Protein AF-A0AAD6MIW9-F1 (afdb_monomer)

Nearest PDB structures (foldseek):
  4wph-assembly1_A  TM=8.703E-01  e=2.215E-05  Homo sapiens
  4wpi-assembly2_B  TM=8.675E-01  e=5.086E-05  Homo sapiens
  5c6d-assembly1_A  TM=8.348E-01  e=3.465E-05  Homo sapiens
  5gg4-assembly2_C  TM=8.207E-01  e=3.049E-05  Homo sapiens
  4yoc-assembly1_C  TM=8.228E-01  e=3.049E-05  Homo sapiens

Mean predicted aligned error: 11.58 Å

Sequence (130 aa):
MLMVGQLREVSNKANNAELKLFLEVEIGQDLRPVPPPEKTKEDILLFFKLYDPSKEELRYVGRLFVKGSGKPLEILTKLNEMAGFAPDQEIELYEASHLHFEIKFEPNVMCKHIDKRLTFRSSQVLKSTT

Secondary structure (DSSP, 8-state):
---HHHHHHHS-TT------------B-TTSSBPPPPP--TTEEEEEEEEEETTTTEEEEEEEEEEETTS-GGGGHHHHHHHHT--TT-----EEEEE---SSS----EEEEEP-TTS-TTTTT------

Structure (mmCIF, N/CA/C/O backbone):
data_AF-A0AAD6MIW9-F1
#
_entry.id   AF-A0AAD6MIW9-F1
#
loop_
_atom_site.group_PDB
_atom_site.id
_atom_site.type_symbol
_atom_site.label_atom_id
_atom_site.label_alt_id
_atom_site.label_comp_id
_atom_site.label_asym_id
_atom_site.label_entity_id
_atom_site.label_seq_id
_atom_site.pdbx_PDB_ins_code
_atom_site.Cartn_x
_atom_site.Cartn_y
_atom_site.Cartn_z
_atom_site.occupancy
_atom_site.B_iso_or_equiv
_atom_site.auth_seq_id
_atom_site.auth_comp_id
_atom_site.auth_asym_id
_atom_site.auth_atom_id
_atom_site.pdbx_PDB_model_num
ATOM 1 N N . MET A 1 1 ? -11.855 20.945 10.342 1.00 37.81 1 MET A N 1
ATOM 2 C CA . MET A 1 1 ? -10.971 20.683 9.187 1.00 37.81 1 MET A CA 1
ATOM 3 C C . MET A 1 1 ? -9.837 21.690 9.267 1.00 37.81 1 MET A C 1
ATOM 5 O O . MET A 1 1 ? -10.139 22.874 9.295 1.00 37.81 1 MET A O 1
ATOM 9 N N . LEU A 1 2 ? -8.585 21.254 9.421 1.00 41.50 2 LEU A N 1
ATOM 10 C CA . LEU A 1 2 ? -7.442 22.174 9.382 1.00 41.50 2 LEU A CA 1
ATOM 11 C C . LEU A 1 2 ? -7.214 22.595 7.926 1.00 41.50 2 LEU A C 1
ATOM 13 O O . LEU A 1 2 ? -7.217 21.741 7.039 1.00 41.50 2 LEU A O 1
ATOM 17 N N . MET A 1 3 ? -7.066 23.895 7.673 1.00 48.06 3 MET A N 1
ATOM 18 C CA . MET A 1 3 ? -6.721 24.393 6.339 1.00 48.06 3 MET A CA 1
ATOM 19 C C . MET A 1 3 ? -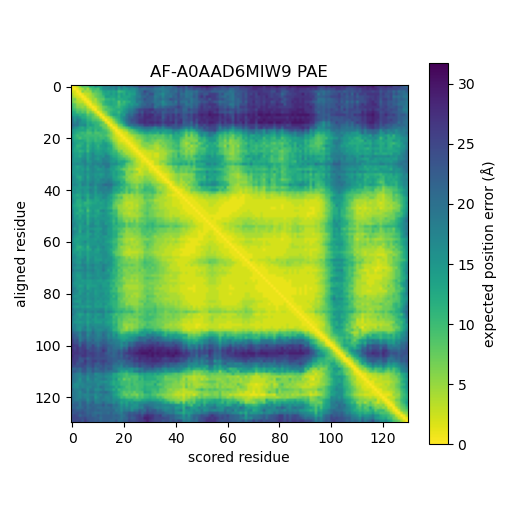5.243 24.122 6.046 1.00 48.06 3 MET A C 1
ATOM 21 O O . MET A 1 3 ? -4.416 24.146 6.954 1.00 48.06 3 MET A O 1
ATOM 25 N N . VAL A 1 4 ? -4.891 23.917 4.773 1.00 52.69 4 VAL A N 1
ATOM 26 C CA . VAL A 1 4 ? -3.504 23.637 4.347 1.00 52.69 4 VAL A CA 1
ATOM 27 C C . VAL A 1 4 ? -2.522 24.707 4.847 1.00 52.69 4 VAL A C 1
ATOM 29 O O . VAL A 1 4 ? -1.405 24.380 5.234 1.00 52.69 4 VAL A O 1
ATOM 32 N N . GLY A 1 5 ? -2.958 25.968 4.949 1.00 52.72 5 GLY A N 1
ATOM 33 C CA . GLY A 1 5 ? -2.152 27.057 5.515 1.00 52.72 5 GLY A CA 1
ATOM 34 C C . GLY A 1 5 ? -1.790 26.885 6.997 1.00 52.72 5 GLY A C 1
ATOM 35 O O . GLY A 1 5 ? -0.739 27.351 7.419 1.00 52.72 5 GLY A O 1
ATOM 36 N N . GLN A 1 6 ? -2.601 26.155 7.768 1.00 53.41 6 GLN A N 1
ATOM 37 C CA . GLN A 1 6 ? -2.361 25.881 9.190 1.00 53.41 6 GLN A CA 1
ATOM 38 C C . GLN A 1 6 ? -1.413 24.692 9.400 1.00 53.41 6 GLN A C 1
ATOM 40 O O . GLN A 1 6 ? -0.818 24.569 10.463 1.00 53.41 6 GLN A O 1
ATOM 45 N N . LEU A 1 7 ? -1.201 23.835 8.390 1.00 53.28 7 LEU A N 1
ATOM 46 C CA . LEU A 1 7 ? -0.261 22.705 8.486 1.00 53.28 7 LEU A CA 1
ATOM 47 C C . LEU A 1 7 ? 1.183 23.176 8.704 1.00 53.28 7 LEU A C 1
ATOM 49 O O . LEU A 1 7 ? 1.943 22.518 9.408 1.00 53.28 7 LEU A O 1
ATOM 53 N N . ARG A 1 8 ? 1.544 24.348 8.166 1.00 52.47 8 ARG A N 1
ATOM 54 C CA . ARG A 1 8 ? 2.861 24.965 8.378 1.00 52.47 8 ARG A CA 1
ATOM 55 C C . ARG A 1 8 ? 3.056 25.464 9.814 1.00 52.47 8 ARG A C 1
ATOM 57 O O . ARG A 1 8 ? 4.178 25.455 10.303 1.00 52.47 8 ARG A O 1
ATOM 64 N N . GLU A 1 9 ? 1.983 25.864 10.493 1.00 53.03 9 GLU A N 1
ATOM 65 C CA . GLU A 1 9 ? 2.032 26.322 11.889 1.00 53.03 9 GLU A CA 1
ATOM 66 C C . GLU A 1 9 ? 2.123 25.150 12.880 1.00 53.03 9 GLU A C 1
ATOM 68 O O . GLU A 1 9 ? 2.683 25.305 13.964 1.00 53.03 9 GLU A O 1
ATOM 73 N N . VAL A 1 10 ? 1.624 23.970 12.486 1.00 51.44 10 VAL A N 1
ATOM 74 C CA . VAL A 1 10 ? 1.612 22.743 13.304 1.00 51.44 10 VAL A CA 1
ATOM 75 C C . VAL A 1 10 ? 2.848 21.859 13.058 1.00 51.44 10 VAL A C 1
ATOM 77 O O . VAL A 1 10 ? 3.208 21.075 13.927 1.00 51.44 10 VAL A O 1
ATOM 80 N N . SER A 1 11 ? 3.551 22.012 11.927 1.00 50.88 11 SER A N 1
ATOM 81 C CA . SER A 1 11 ? 4.715 21.196 11.512 1.00 50.88 11 SER A CA 1
ATOM 82 C C . SER A 1 11 ? 6.013 21.427 12.318 1.00 50.88 11 SER A C 1
ATOM 84 O O . SER A 1 11 ? 7.107 21.210 11.810 1.00 50.88 11 SER A O 1
ATOM 86 N N . ASN A 1 12 ? 5.908 21.797 13.594 1.00 49.59 12 ASN A N 1
ATOM 87 C CA . ASN A 1 12 ? 7.004 21.963 14.546 1.00 49.59 12 ASN A CA 1
ATOM 88 C C . ASN A 1 12 ? 7.990 23.105 14.223 1.00 49.59 12 ASN A C 1
ATOM 90 O O . ASN A 1 12 ? 8.834 23.031 13.337 1.00 49.59 12 ASN A O 1
ATOM 94 N N . LYS A 1 13 ? 8.008 24.109 15.112 1.00 52.56 13 LYS A N 1
ATOM 95 C CA . LYS A 1 13 ? 9.075 25.121 15.285 1.00 52.56 13 LYS A CA 1
ATOM 96 C C . LYS A 1 13 ? 10.482 24.534 15.558 1.00 52.56 13 LYS A C 1
ATOM 98 O O . LYS A 1 13 ? 11.392 25.296 15.861 1.00 52.56 13 LYS A O 1
ATOM 103 N N . ALA A 1 14 ? 10.661 23.213 15.498 1.00 49.38 14 ALA A N 1
ATOM 104 C CA . ALA A 1 14 ? 11.868 22.514 15.933 1.00 49.38 14 ALA A CA 1
ATOM 105 C C . ALA A 1 14 ? 12.594 21.743 14.821 1.00 49.38 14 ALA A C 1
ATOM 107 O O . ALA A 1 14 ? 13.790 21.526 14.958 1.00 49.38 14 ALA A O 1
ATOM 108 N N . ASN A 1 15 ? 11.934 21.363 13.723 1.00 52.12 15 ASN A N 1
ATOM 109 C CA . ASN A 1 15 ? 12.572 20.570 12.673 1.00 52.12 15 ASN A CA 1
ATOM 110 C C . ASN A 1 15 ? 12.217 21.143 11.309 1.00 52.12 15 ASN A C 1
ATOM 112 O O . ASN A 1 15 ? 11.059 21.139 10.909 1.00 52.12 15 ASN A O 1
ATOM 116 N N . ASN A 1 16 ? 13.239 21.616 10.602 1.00 52.16 16 ASN A N 1
ATOM 117 C CA . ASN A 1 16 ? 13.201 22.227 9.274 1.00 52.16 16 ASN A CA 1
ATOM 118 C C . ASN A 1 16 ? 12.838 21.202 8.166 1.00 52.16 16 ASN A C 1
ATOM 120 O O . ASN A 1 16 ? 13.454 21.172 7.104 1.00 52.16 16 ASN A O 1
ATOM 124 N N . ALA A 1 17 ? 11.891 20.301 8.441 1.00 56.53 17 ALA A N 1
ATOM 125 C CA . ALA A 1 17 ? 11.434 19.271 7.529 1.00 56.53 17 ALA A CA 1
ATOM 126 C C . ALA A 1 17 ? 10.529 19.910 6.472 1.00 56.53 17 ALA A C 1
ATOM 128 O O . ALA A 1 17 ? 9.475 20.468 6.777 1.00 56.53 17 ALA A O 1
ATOM 129 N N . GLU A 1 18 ? 10.960 19.842 5.216 1.00 57.62 18 GLU A N 1
ATOM 130 C CA . GLU A 1 18 ? 10.173 20.281 4.071 1.00 57.62 18 GLU A CA 1
ATOM 131 C C . GLU A 1 18 ? 8.837 19.517 4.028 1.00 57.62 18 GLU A C 1
ATOM 133 O O . GLU A 1 18 ? 8.799 18.286 3.935 1.00 57.62 18 GLU A O 1
ATOM 138 N N . LEU A 1 19 ? 7.721 20.245 4.109 1.00 57.12 19 LEU A N 1
ATOM 139 C CA . LEU A 1 19 ? 6.385 19.671 3.976 1.00 57.12 19 LEU A CA 1
ATOM 140 C C . LEU A 1 19 ? 6.160 19.226 2.525 1.00 57.12 19 LEU A C 1
ATOM 142 O O . LEU A 1 19 ? 5.970 20.055 1.638 1.00 57.12 19 LEU A O 1
ATOM 146 N N . LYS A 1 20 ? 6.120 17.911 2.286 1.00 59.66 20 LYS A N 1
ATOM 147 C CA . LYS A 1 20 ? 5.729 17.340 0.989 1.00 59.66 20 LYS A CA 1
ATOM 148 C C . LYS A 1 20 ? 4.225 17.108 0.956 1.00 59.66 20 LYS A C 1
ATOM 150 O O . LYS A 1 20 ? 3.713 16.167 1.560 1.00 59.66 20 LYS A O 1
ATOM 155 N N . LEU A 1 21 ? 3.521 17.992 0.257 1.00 62.78 21 LEU A N 1
ATOM 156 C CA . LEU A 1 21 ? 2.082 17.890 0.038 1.00 62.78 21 LEU A CA 1
ATOM 157 C C . LEU A 1 21 ? 1.808 17.171 -1.285 1.00 62.78 21 LEU A C 1
ATOM 159 O O . LEU A 1 21 ? 2.438 17.464 -2.298 1.00 62.78 21 LEU A O 1
ATOM 163 N N . PHE A 1 22 ? 0.835 16.264 -1.273 1.00 67.62 22 PHE A N 1
ATOM 164 C CA . PHE A 1 22 ? 0.331 15.587 -2.465 1.00 67.62 22 PHE A CA 1
ATOM 165 C C . PHE A 1 22 ? -1.138 15.961 -2.647 1.00 67.62 22 PHE A C 1
ATOM 167 O O . PHE A 1 22 ? -1.933 15.823 -1.716 1.00 67.62 22 PHE A O 1
ATOM 174 N N . LEU A 1 23 ? -1.485 16.453 -3.837 1.00 72.88 23 LEU A N 1
ATOM 175 C CA . LEU A 1 23 ? -2.866 16.716 -4.224 1.00 72.88 23 LEU A CA 1
ATOM 176 C C . LEU A 1 23 ? -3.331 15.602 -5.154 1.00 72.88 23 LEU A C 1
ATOM 178 O O . LEU A 1 23 ? -2.755 15.395 -6.218 1.00 72.88 23 LEU A O 1
ATOM 182 N N . GLU A 1 24 ? -4.399 14.926 -4.760 1.00 69.19 24 GLU A N 1
ATOM 183 C CA . GLU A 1 24 ? -5.085 13.946 -5.588 1.00 69.19 24 GLU A CA 1
ATOM 184 C C . GLU A 1 24 ? -6.557 14.331 -5.679 1.00 69.19 24 GLU A C 1
ATOM 186 O O . GLU A 1 24 ? -7.195 14.629 -4.666 1.00 69.19 24 GLU A O 1
ATOM 191 N N . VAL A 1 25 ? -7.079 14.348 -6.902 1.00 75.00 25 VAL A N 1
ATOM 192 C CA . VAL A 1 25 ? -8.482 14.636 -7.194 1.00 75.00 25 VAL A CA 1
ATOM 193 C C . VAL A 1 25 ? -9.056 13.409 -7.876 1.00 75.00 25 VAL A C 1
ATOM 195 O O . VAL A 1 25 ? -8.613 13.030 -8.958 1.00 75.00 25 VAL A O 1
ATOM 198 N N . GLU A 1 26 ? -10.027 12.777 -7.228 1.00 75.88 26 GLU A N 1
ATOM 199 C CA . GLU A 1 26 ? -10.753 11.653 -7.804 1.00 75.88 26 GLU A CA 1
ATOM 200 C C . GLU A 1 26 ? -11.865 12.194 -8.703 1.00 75.88 26 GLU A C 1
ATOM 202 O O . GLU A 1 26 ? -12.690 12.997 -8.261 1.00 75.88 26 GLU A O 1
ATOM 207 N N . ILE A 1 27 ? -11.852 11.796 -9.974 1.00 79.62 27 ILE A N 1
ATOM 208 C CA . ILE A 1 27 ? -12.814 12.244 -10.981 1.00 79.62 27 ILE A CA 1
ATOM 209 C C . ILE A 1 27 ? -13.742 11.074 -11.304 1.00 79.62 27 ILE A C 1
ATOM 211 O O . ILE A 1 27 ? -13.282 9.995 -11.676 1.00 79.62 27 ILE A O 1
ATOM 215 N N . GLY A 1 28 ? -15.046 11.289 -11.139 1.00 79.38 28 GLY A N 1
ATOM 216 C CA . GLY A 1 28 ? -16.077 10.303 -11.425 1.00 79.38 28 GLY A CA 1
ATOM 217 C C . GLY A 1 28 ? -16.236 10.055 -12.923 1.00 79.38 28 GLY A C 1
ATOM 218 O O . GLY A 1 28 ? -15.692 10.770 -13.766 1.00 79.38 28 GLY A O 1
ATOM 219 N N . GLN A 1 29 ? -17.041 9.052 -13.276 1.00 80.00 29 GLN A N 1
ATOM 220 C CA .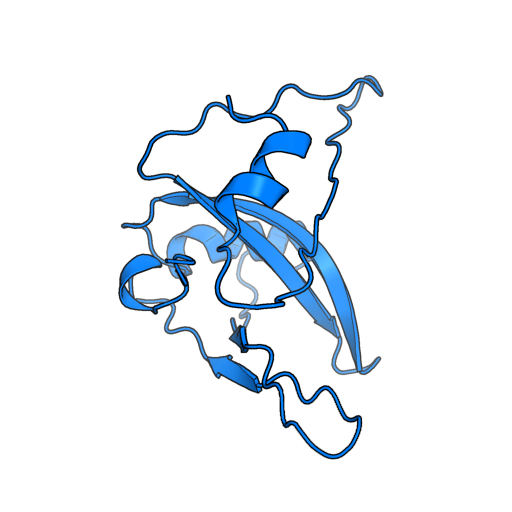 GLN A 1 29 ? -17.368 8.754 -14.680 1.00 80.00 29 GLN A CA 1
ATOM 221 C C . GLN A 1 29 ? -18.070 9.927 -15.390 1.00 80.00 29 GLN A C 1
ATOM 223 O O . GLN A 1 29 ? -18.030 10.027 -16.612 1.00 80.00 29 GLN A O 1
ATOM 228 N N . ASP A 1 30 ? -18.682 10.832 -14.626 1.00 87.75 30 ASP A N 1
ATOM 229 C CA . ASP A 1 30 ? -19.320 12.064 -15.089 1.00 87.75 30 ASP A CA 1
ATOM 230 C C . ASP A 1 30 ? -18.343 13.248 -15.239 1.00 87.75 30 ASP A C 1
ATOM 232 O O . ASP A 1 30 ? -18.778 14.381 -15.457 1.00 87.75 30 ASP A O 1
ATOM 236 N N . LEU A 1 31 ? -17.032 12.999 -15.130 1.00 84.00 31 LEU A N 1
ATOM 237 C CA . LEU A 1 31 ? -15.954 13.994 -15.173 1.00 84.00 31 LEU A CA 1
ATOM 238 C C . LEU A 1 31 ? -16.025 15.048 -14.058 1.00 84.00 31 LEU A C 1
ATOM 240 O O . LEU A 1 31 ? -15.419 16.117 -14.168 1.00 84.00 31 LEU A O 1
ATOM 244 N N . ARG A 1 32 ? -16.739 14.759 -12.964 1.00 83.50 32 ARG A N 1
ATOM 245 C CA . ARG A 1 32 ? -16.838 15.655 -11.808 1.00 83.50 32 ARG A CA 1
ATOM 246 C C . ARG A 1 32 ? -15.991 15.152 -10.643 1.00 83.50 32 ARG A C 1
ATOM 248 O O . ARG A 1 32 ? -15.798 13.945 -10.506 1.00 83.50 32 ARG A O 1
ATOM 255 N N . PRO A 1 33 ? -15.490 16.055 -9.782 1.00 79.31 33 PRO A N 1
ATOM 256 C CA . PRO A 1 33 ? -14.819 15.645 -8.559 1.00 79.31 33 PRO A CA 1
ATOM 257 C C . PRO A 1 33 ? -15.758 14.817 -7.683 1.00 79.31 33 PRO A C 1
ATOM 259 O O . PRO A 1 33 ? -16.866 15.254 -7.362 1.00 79.31 33 PRO A O 1
ATOM 262 N N . VAL A 1 34 ? -15.302 13.638 -7.276 1.00 78.94 34 VAL A N 1
ATOM 263 C CA . VAL A 1 34 ? -16.016 12.801 -6.315 1.00 78.94 34 VAL A CA 1
ATOM 264 C C . VAL A 1 34 ? -15.735 13.344 -4.912 1.00 78.94 34 VAL A C 1
ATOM 266 O O . VAL A 1 34 ? -14.577 13.645 -4.593 1.00 78.94 34 VAL A O 1
ATOM 269 N N . PRO A 1 35 ? -16.757 13.505 -4.051 1.00 77.25 35 PRO A N 1
ATOM 270 C CA . PRO A 1 35 ? -16.525 13.885 -2.667 1.00 77.25 35 PRO A CA 1
ATOM 271 C C . PRO A 1 35 ? -15.623 12.850 -1.974 1.00 77.25 35 PRO A C 1
ATOM 273 O O . PRO A 1 35 ? -15.755 11.650 -2.228 1.00 77.25 35 PRO A O 1
ATOM 276 N N . PRO A 1 36 ? -14.711 13.277 -1.081 1.00 72.12 36 PRO A N 1
ATOM 277 C CA . PRO A 1 36 ? -13.889 12.344 -0.327 1.00 72.12 36 PRO A CA 1
ATOM 278 C C . PRO A 1 36 ? -14.772 11.349 0.439 1.00 72.12 36 PRO A C 1
ATOM 280 O O . PRO A 1 36 ? -15.767 11.775 1.031 1.00 72.12 36 PRO A O 1
ATOM 283 N N . PRO A 1 37 ? -14.399 10.059 0.498 1.00 74.50 37 PRO A N 1
ATOM 284 C CA . PRO A 1 37 ? -15.102 9.093 1.331 1.00 74.50 37 PRO A CA 1
ATOM 285 C C . PRO A 1 37 ? -15.143 9.555 2.789 1.00 74.50 37 PRO A C 1
ATOM 287 O O . PRO A 1 37 ? -14.173 10.151 3.279 1.00 74.50 37 PRO A O 1
ATOM 290 N N . GLU A 1 38 ? -16.236 9.253 3.490 1.00 77.62 38 GLU A N 1
ATOM 291 C CA . GLU A 1 38 ? -16.293 9.437 4.939 1.00 77.62 38 GLU A CA 1
ATOM 292 C C . GLU A 1 38 ? -15.201 8.595 5.611 1.00 77.62 38 GLU A C 1
ATOM 294 O O . GLU A 1 38 ? -14.992 7.431 5.269 1.00 77.62 38 GLU A O 1
ATOM 299 N N . LYS A 1 39 ? -14.479 9.201 6.557 1.00 79.00 39 LYS A N 1
ATOM 300 C CA . LYS A 1 39 ? -13.367 8.563 7.273 1.00 79.00 39 LYS A CA 1
ATOM 301 C C . LYS A 1 39 ? -13.693 8.480 8.750 1.00 79.00 39 LYS A C 1
ATOM 303 O O . LYS A 1 39 ? -14.092 9.476 9.357 1.00 79.00 39 LYS A O 1
ATOM 308 N N . THR A 1 40 ? -13.440 7.329 9.353 1.00 84.06 40 THR A N 1
ATOM 309 C CA . THR A 1 40 ? -13.456 7.166 10.805 1.00 84.06 40 THR A CA 1
ATOM 310 C C . THR A 1 40 ? -12.055 7.362 11.385 1.00 84.06 40 THR A C 1
ATOM 312 O O . THR A 1 40 ? -11.052 7.339 10.676 1.00 84.06 40 THR A O 1
ATOM 315 N N . LYS A 1 41 ? -11.959 7.530 12.712 1.00 80.81 41 LYS A N 1
ATOM 316 C CA . LYS A 1 41 ? -10.669 7.637 13.429 1.00 80.81 41 LYS A CA 1
ATOM 317 C C . LYS A 1 41 ? -9.788 6.385 13.308 1.00 80.81 41 LYS A C 1
ATOM 319 O O . LYS A 1 41 ? -8.623 6.411 13.695 1.00 80.81 41 LYS A O 1
ATOM 324 N N . GLU A 1 42 ? -10.355 5.282 12.834 1.00 84.25 42 GLU A N 1
ATOM 325 C CA . GLU A 1 42 ? -9.655 4.012 12.656 1.00 84.25 42 GLU A CA 1
ATOM 326 C C . GLU A 1 42 ? -9.165 3.799 11.224 1.00 84.25 42 GLU A C 1
ATOM 328 O O . GLU A 1 42 ? -8.385 2.873 10.993 1.00 84.25 42 GLU A O 1
ATOM 333 N N . ASP A 1 43 ? -9.603 4.641 10.284 1.00 85.69 43 ASP A N 1
ATOM 334 C CA . ASP A 1 43 ? -9.187 4.562 8.891 1.00 85.69 43 ASP A CA 1
ATOM 335 C C . ASP A 1 43 ? -7.789 5.147 8.702 1.00 85.69 43 ASP A C 1
ATOM 337 O O . ASP A 1 43 ? -7.462 6.248 9.147 1.00 85.69 43 ASP A O 1
ATOM 341 N N . ILE A 1 44 ? -6.969 4.392 7.985 1.00 85.75 44 ILE A N 1
ATOM 342 C CA . ILE A 1 44 ? -5.641 4.760 7.523 1.00 85.75 44 ILE A CA 1
ATOM 343 C C . ILE A 1 44 ? -5.728 4.920 6.014 1.00 85.75 44 ILE A C 1
ATOM 345 O O . ILE A 1 44 ? -6.236 4.041 5.321 1.00 85.75 44 ILE A O 1
ATOM 349 N N . LEU A 1 45 ? -5.209 6.033 5.502 1.00 86.12 45 LEU A N 1
ATOM 350 C CA . LEU A 1 45 ? -5.028 6.217 4.070 1.00 86.12 45 LEU A CA 1
ATOM 351 C C . LEU A 1 45 ? -3.655 5.688 3.654 1.00 86.12 45 LEU A C 1
ATOM 353 O O . LEU A 1 45 ? -2.639 6.208 4.113 1.00 86.12 45 LEU A O 1
ATOM 357 N N . LEU A 1 46 ? -3.633 4.693 2.772 1.00 87.00 46 LEU A N 1
ATOM 358 C CA . LEU A 1 46 ? -2.415 4.160 2.170 1.00 87.00 46 LEU A CA 1
ATOM 359 C C . LEU A 1 46 ? -2.362 4.515 0.686 1.00 87.00 46 LEU A C 1
ATOM 361 O O . LEU A 1 46 ? -3.371 4.422 -0.010 1.00 87.00 46 LEU A O 1
ATOM 365 N N . PHE A 1 47 ? -1.174 4.887 0.217 1.00 86.88 47 PHE A N 1
ATOM 366 C CA . PHE A 1 47 ? -0.873 5.120 -1.193 1.00 86.88 47 PHE A CA 1
ATOM 367 C C . PHE A 1 47 ? 0.003 3.983 -1.703 1.00 86.88 47 PHE A C 1
ATOM 369 O O . PHE A 1 47 ? 0.979 3.611 -1.051 1.00 86.88 47 PHE A O 1
ATOM 376 N N . PHE A 1 48 ? -0.321 3.461 -2.878 1.00 89.19 48 PHE A N 1
ATOM 377 C CA . PHE A 1 48 ? 0.345 2.302 -3.448 1.00 89.19 48 PHE A CA 1
ATOM 378 C C . PHE A 1 48 ? 1.105 2.689 -4.710 1.00 89.19 48 PHE A C 1
ATOM 380 O O . PHE A 1 48 ? 0.605 3.394 -5.594 1.00 89.19 48 PHE A O 1
ATOM 387 N N . LYS A 1 49 ? 2.338 2.197 -4.793 1.00 89.50 49 LYS A N 1
ATOM 388 C CA . LYS A 1 49 ? 3.157 2.243 -5.998 1.00 89.50 49 LYS A CA 1
ATOM 389 C C . LYS A 1 49 ? 3.523 0.819 -6.378 1.00 89.50 49 LYS A C 1
ATOM 391 O O . LYS A 1 49 ? 3.899 0.035 -5.511 1.00 89.50 49 LYS A O 1
ATOM 396 N N . LEU A 1 50 ? 3.415 0.510 -7.660 1.00 90.19 50 LEU A N 1
ATOM 397 C CA . LEU A 1 50 ? 3.887 -0.737 -8.237 1.00 90.19 50 LEU A CA 1
ATOM 398 C C . LEU A 1 50 ? 5.298 -0.521 -8.774 1.00 90.19 50 LEU A C 1
ATOM 400 O O . LEU A 1 50 ? 5.530 0.437 -9.512 1.00 90.19 50 LEU A O 1
ATOM 404 N N . TYR A 1 51 ? 6.213 -1.411 -8.409 1.00 88.56 51 TYR A N 1
ATOM 405 C CA . TYR A 1 51 ? 7.545 -1.479 -8.994 1.00 88.56 51 TYR A CA 1
ATOM 406 C C . TYR A 1 51 ? 7.531 -2.424 -10.199 1.00 88.56 51 TYR A C 1
ATOM 408 O O . TYR A 1 51 ? 7.098 -3.569 -10.069 1.00 88.56 51 TYR A O 1
ATOM 416 N N . ASP A 1 52 ? 7.981 -1.942 -11.357 1.00 86.06 52 ASP A N 1
ATOM 417 C CA . ASP A 1 52 ? 8.232 -2.761 -12.545 1.00 86.06 52 ASP A CA 1
ATOM 418 C C . ASP A 1 52 ? 9.734 -3.097 -12.596 1.00 86.06 52 ASP A C 1
ATOM 420 O O . ASP A 1 52 ? 10.530 -2.226 -12.954 1.00 86.06 52 ASP A O 1
ATOM 424 N N . PRO A 1 53 ? 10.152 -4.331 -12.253 1.00 84.06 53 PRO A N 1
ATOM 425 C CA . PRO A 1 53 ? 11.566 -4.701 -12.219 1.00 84.06 53 PRO A CA 1
ATOM 426 C C . PRO A 1 53 ? 12.215 -4.727 -13.606 1.00 84.06 53 PRO A C 1
ATOM 428 O O . PRO A 1 53 ? 13.432 -4.649 -13.701 1.00 84.06 53 PRO A O 1
ATOM 431 N N . SER A 1 54 ? 11.432 -4.830 -14.686 1.00 86.38 54 SER A N 1
ATOM 432 C CA . SER A 1 54 ? 11.980 -4.820 -16.050 1.00 86.38 54 SER A CA 1
ATOM 433 C C . SER A 1 54 ? 12.335 -3.409 -16.517 1.00 86.38 54 SER A C 1
ATOM 435 O O . SER A 1 54 ? 13.187 -3.248 -17.387 1.00 86.38 54 SER A O 1
ATOM 437 N N . LYS A 1 55 ? 11.667 -2.393 -15.959 1.00 86.62 55 LYS A N 1
ATOM 438 C CA . LYS A 1 55 ? 11.900 -0.973 -16.269 1.00 86.62 55 LYS A CA 1
ATOM 439 C C . LYS A 1 55 ? 12.614 -0.220 -15.151 1.00 86.62 55 LYS A C 1
ATOM 441 O O . LYS A 1 55 ? 13.002 0.920 -15.356 1.00 86.62 55 LYS A O 1
ATOM 446 N N . GLU A 1 56 ? 12.745 -0.844 -13.984 1.00 83.00 56 GLU A N 1
ATOM 447 C CA . GLU A 1 56 ? 13.241 -0.238 -12.747 1.00 83.00 56 GLU A CA 1
ATOM 448 C C . GLU A 1 56 ? 12.446 1.013 -12.319 1.00 83.00 56 GLU A C 1
ATOM 450 O O . GLU A 1 56 ? 12.968 1.930 -11.689 1.00 83.00 56 GLU A O 1
ATOM 455 N N . GLU A 1 57 ? 11.144 1.042 -12.619 1.00 84.69 57 GLU A N 1
ATOM 456 C CA . GLU A 1 57 ? 10.282 2.206 -12.395 1.00 84.69 57 GLU A CA 1
ATOM 457 C C . GLU A 1 57 ? 9.219 1.956 -11.320 1.00 84.69 57 GLU A C 1
ATOM 459 O O . GLU A 1 57 ? 8.642 0.873 -11.210 1.00 84.69 57 GLU A O 1
ATOM 464 N N . LEU A 1 58 ? 8.906 3.004 -10.551 1.00 85.31 58 LEU A N 1
ATOM 465 C CA . LEU A 1 58 ? 7.767 3.032 -9.635 1.00 85.31 58 LEU A CA 1
ATOM 466 C C . LEU A 1 58 ? 6.608 3.802 -10.263 1.00 85.31 58 LEU A C 1
ATOM 468 O O . LEU A 1 58 ? 6.708 5.005 -10.505 1.00 85.31 58 LEU A O 1
ATOM 472 N N . ARG A 1 59 ? 5.465 3.140 -10.425 1.00 88.12 59 ARG A N 1
ATOM 473 C CA . ARG A 1 59 ? 4.236 3.745 -10.944 1.00 88.12 59 ARG A CA 1
ATOM 474 C C . ARG A 1 59 ? 3.172 3.819 -9.862 1.00 88.12 59 ARG A C 1
ATOM 476 O O . ARG A 1 59 ? 2.918 2.842 -9.164 1.00 88.12 59 ARG A O 1
ATOM 483 N N . TYR A 1 60 ? 2.519 4.969 -9.734 1.00 87.56 60 TYR A N 1
ATOM 484 C CA . TYR A 1 60 ? 1.363 5.106 -8.851 1.00 87.56 60 TYR A CA 1
ATOM 485 C C . TYR A 1 60 ? 0.194 4.256 -9.361 1.00 87.56 60 TYR A C 1
ATOM 487 O O . TYR A 1 60 ? -0.147 4.327 -10.542 1.00 87.56 60 TYR A O 1
ATOM 495 N N . VAL A 1 61 ? -0.404 3.452 -8.477 1.00 90.06 61 VAL A N 1
ATOM 496 C CA . VAL A 1 61 ? -1.552 2.586 -8.813 1.00 90.06 61 VAL A CA 1
ATOM 497 C C . VAL A 1 61 ? -2.822 2.947 -8.045 1.00 90.06 61 VAL A C 1
ATOM 499 O O . VAL A 1 61 ? -3.878 2.385 -8.312 1.00 90.06 61 VAL A O 1
ATOM 502 N N . GLY A 1 62 ? -2.741 3.903 -7.118 1.00 87.94 62 GLY A N 1
ATOM 503 C CA . GLY A 1 62 ? -3.892 4.437 -6.396 1.00 87.94 62 GLY A CA 1
ATOM 504 C C . GLY A 1 62 ? -3.722 4.410 -4.881 1.00 87.94 62 GLY A C 1
ATOM 505 O O . GLY A 1 62 ? -2.625 4.223 -4.345 1.00 87.94 62 GLY A O 1
ATOM 506 N N . ARG A 1 63 ? -4.844 4.579 -4.184 1.00 88.56 63 ARG A N 1
ATOM 507 C CA . ARG A 1 63 ? -4.928 4.661 -2.723 1.00 88.56 63 ARG A CA 1
ATOM 508 C C . ARG A 1 63 ? -6.059 3.799 -2.179 1.00 88.56 63 ARG A C 1
ATOM 510 O O . ARG A 1 63 ? -7.044 3.575 -2.876 1.00 88.56 63 ARG A O 1
ATOM 517 N N . LEU A 1 64 ? -5.966 3.403 -0.913 1.00 88.81 64 LEU A N 1
ATOM 518 C CA . LEU A 1 64 ? -7.066 2.758 -0.188 1.00 88.81 64 LEU A CA 1
ATOM 519 C C . LEU A 1 64 ? -7.191 3.315 1.228 1.00 88.81 64 LEU A C 1
ATOM 521 O O . LEU A 1 64 ? -6.190 3.612 1.883 1.00 88.81 64 LEU A O 1
ATOM 525 N N . PHE A 1 65 ? -8.432 3.406 1.708 1.00 88.31 65 PHE A N 1
ATOM 526 C CA . PHE A 1 65 ? -8.702 3.484 3.139 1.00 88.31 65 PHE A CA 1
ATOM 527 C C . PHE A 1 65 ? -8.772 2.073 3.701 1.00 88.31 65 PHE A C 1
ATOM 529 O O . PHE A 1 65 ? -9.537 1.244 3.211 1.00 88.31 65 PHE A O 1
ATOM 536 N N . VAL A 1 66 ? -7.977 1.810 4.729 1.00 89.88 66 VAL A N 1
ATOM 537 C CA . VAL A 1 66 ? -7.959 0.532 5.439 1.00 89.88 66 VAL A CA 1
ATOM 538 C C . VAL A 1 66 ? -8.152 0.772 6.925 1.00 89.88 66 VAL A C 1
ATOM 540 O O . VAL A 1 66 ? -7.707 1.787 7.457 1.00 89.88 66 VAL A O 1
ATOM 543 N N . LYS A 1 67 ? -8.773 -0.171 7.632 1.00 88.75 67 LYS A N 1
ATOM 544 C CA . LYS A 1 67 ? -8.811 -0.115 9.096 1.00 88.75 67 LYS A CA 1
ATOM 545 C C . LYS A 1 67 ? -7.426 -0.423 9.646 1.00 88.75 67 LYS A C 1
ATOM 547 O O . LYS A 1 67 ? -6.781 -1.367 9.201 1.00 88.75 67 LYS A O 1
ATOM 552 N N . GLY A 1 68 ? -6.982 0.314 10.661 1.00 84.81 68 GLY A N 1
ATOM 553 C CA . GLY A 1 68 ? -5.684 0.045 11.289 1.00 84.81 68 GLY A CA 1
ATOM 554 C C . GLY A 1 68 ? -5.557 -1.325 11.955 1.00 84.81 68 GLY A C 1
ATOM 555 O O . GLY A 1 68 ? -4.444 -1.825 12.103 1.00 84.81 68 GLY A O 1
ATOM 556 N N . SER A 1 69 ? -6.684 -1.927 12.330 1.00 87.62 69 SER A N 1
ATOM 557 C CA . SER A 1 69 ? -6.794 -3.308 12.808 1.00 87.62 69 SER A CA 1
ATOM 558 C C . SER A 1 69 ? -6.835 -4.352 11.685 1.00 87.62 69 SER A C 1
ATOM 560 O O . SER A 1 69 ? -6.658 -5.534 11.970 1.00 87.62 69 SER A O 1
ATOM 562 N N . GLY A 1 70 ? -7.059 -3.935 10.435 1.00 88.25 70 GLY A N 1
ATOM 563 C CA . GLY A 1 70 ? -7.080 -4.809 9.264 1.00 88.25 70 GLY A CA 1
ATOM 564 C C . GLY A 1 70 ? -5.687 -5.299 8.881 1.00 88.25 70 GLY A C 1
ATOM 565 O O . GLY A 1 70 ? -4.668 -4.768 9.343 1.00 88.25 70 GLY A O 1
ATOM 566 N N . LYS A 1 71 ? -5.646 -6.325 8.033 1.00 90.56 71 LYS A N 1
ATOM 567 C CA . LYS A 1 71 ? -4.408 -6.993 7.603 1.00 90.56 71 LYS A CA 1
ATOM 568 C C . LYS A 1 71 ? -4.136 -6.755 6.117 1.00 90.56 71 LYS A C 1
ATOM 570 O O . LYS A 1 71 ? -5.084 -6.737 5.334 1.00 90.56 71 LYS A O 1
ATOM 575 N N . PRO A 1 72 ? -2.866 -6.677 5.673 1.00 88.50 72 PRO A N 1
ATOM 576 C CA . PRO A 1 72 ? -2.553 -6.552 4.251 1.00 88.50 72 PRO A CA 1
ATOM 577 C C . PRO A 1 72 ? -3.117 -7.690 3.393 1.00 88.50 72 PRO A C 1
ATOM 579 O O . PRO A 1 72 ? -3.488 -7.453 2.247 1.00 88.50 72 PRO A O 1
ATOM 582 N N . LEU A 1 73 ? -3.239 -8.908 3.943 1.00 91.31 73 LEU A N 1
ATOM 583 C CA . LEU A 1 73 ? -3.837 -10.040 3.227 1.00 91.31 73 LEU A CA 1
ATOM 584 C C . LEU A 1 73 ? -5.273 -9.751 2.744 1.00 91.31 73 LEU A C 1
ATOM 586 O O . LEU A 1 73 ? -5.670 -10.222 1.684 1.00 91.31 73 LEU A O 1
ATOM 590 N N . GLU A 1 74 ? -6.038 -8.958 3.498 1.00 91.88 74 GLU A N 1
ATOM 591 C CA . GLU A 1 74 ? -7.452 -8.662 3.223 1.00 91.88 74 GLU A CA 1
ATOM 592 C C . GLU A 1 74 ? -7.637 -7.755 1.999 1.00 91.88 74 GLU A C 1
ATOM 594 O O . GLU A 1 74 ? -8.724 -7.705 1.430 1.00 91.88 74 GLU A O 1
ATOM 599 N N . ILE A 1 75 ? -6.581 -7.053 1.571 1.00 92.50 75 ILE A N 1
ATOM 600 C CA . ILE A 1 75 ? -6.633 -6.106 0.450 1.00 92.50 75 ILE A CA 1
ATOM 601 C C . ILE A 1 75 ? -5.906 -6.59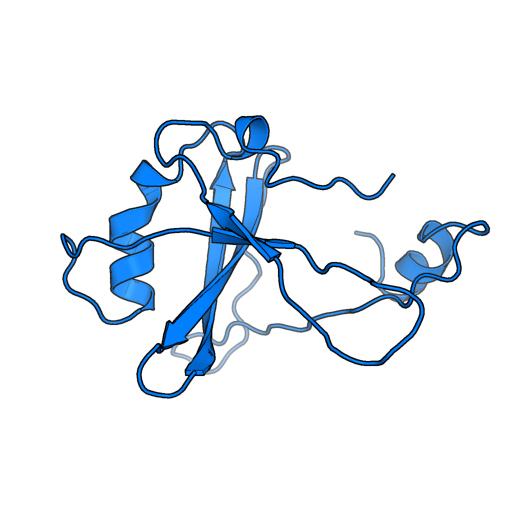8 -0.806 1.00 92.50 75 ILE A C 1
ATOM 603 O O . ILE A 1 75 ? -5.911 -5.889 -1.809 1.00 92.50 75 ILE A O 1
ATOM 607 N N . LEU A 1 76 ? -5.298 -7.793 -0.796 1.00 92.50 76 LEU A N 1
ATOM 608 C CA . LEU A 1 76 ? -4.475 -8.280 -1.917 1.00 92.50 76 LEU A CA 1
ATOM 609 C C . LEU A 1 76 ? -5.244 -8.341 -3.235 1.00 92.50 76 LEU A C 1
ATOM 611 O O . LEU A 1 76 ? -4.756 -7.851 -4.247 1.00 92.50 76 LEU A O 1
ATOM 615 N N . THR A 1 77 ? -6.470 -8.863 -3.213 1.00 93.94 77 THR A N 1
ATOM 616 C CA . THR A 1 77 ? -7.327 -8.914 -4.405 1.00 93.94 77 THR A CA 1
ATOM 617 C C . THR A 1 77 ? -7.571 -7.517 -4.974 1.00 93.94 77 THR A C 1
ATOM 619 O O . THR A 1 77 ? -7.526 -7.330 -6.187 1.00 93.94 77 THR A O 1
ATOM 622 N N . LYS A 1 78 ? -7.759 -6.513 -4.105 1.00 93.88 78 LYS A N 1
ATOM 623 C CA . LYS A 1 78 ? -7.960 -5.129 -4.540 1.00 93.88 78 LYS A CA 1
ATOM 624 C C . LYS A 1 78 ? -6.682 -4.513 -5.107 1.00 93.88 78 LYS A C 1
ATOM 626 O O . LYS A 1 78 ? -6.744 -3.795 -6.098 1.00 93.88 78 LYS A O 1
ATOM 631 N N . LEU A 1 79 ? -5.528 -4.813 -4.511 1.00 93.69 79 LEU A N 1
ATOM 632 C CA . LEU A 1 79 ? -4.232 -4.374 -5.031 1.00 93.69 79 LEU A CA 1
ATOM 633 C C . LEU A 1 79 ? -3.931 -4.986 -6.401 1.00 93.69 79 LEU A C 1
ATOM 635 O O . LEU A 1 79 ? -3.459 -4.272 -7.283 1.00 93.69 79 LEU A O 1
ATOM 639 N N . ASN A 1 80 ? -4.262 -6.264 -6.603 1.00 93.81 80 ASN A N 1
ATOM 640 C CA . ASN A 1 80 ? -4.151 -6.921 -7.903 1.00 93.81 80 ASN A CA 1
ATOM 641 C C . ASN A 1 80 ? -5.035 -6.2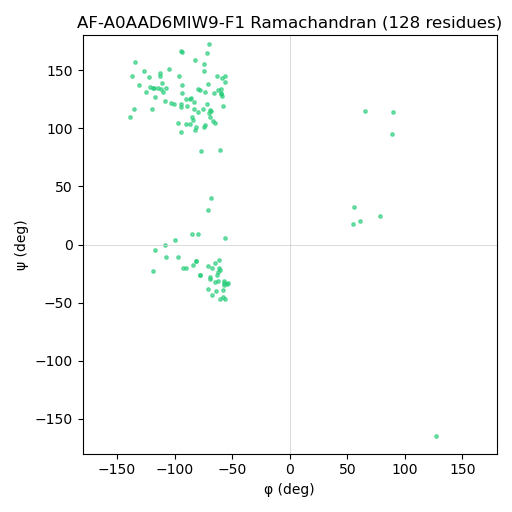36 -8.951 1.00 93.81 80 ASN A C 1
ATOM 643 O O . ASN A 1 80 ? -4.543 -5.888 -10.021 1.00 93.81 80 ASN A O 1
ATOM 647 N N . GLU A 1 81 ? -6.296 -5.943 -8.623 1.00 94.25 81 GLU A N 1
ATOM 648 C CA . GLU A 1 81 ? -7.200 -5.195 -9.507 1.00 94.25 81 GLU A CA 1
ATOM 649 C C . GLU A 1 81 ? -6.616 -3.823 -9.898 1.00 94.25 81 GLU A C 1
ATOM 651 O O . GLU A 1 81 ? -6.567 -3.482 -11.078 1.00 94.25 81 GLU A O 1
ATOM 656 N N . MET A 1 82 ? -6.103 -3.059 -8.926 1.00 91.75 82 MET A N 1
ATOM 657 C CA . MET A 1 82 ? -5.482 -1.744 -9.159 1.00 91.75 82 MET A CA 1
ATOM 658 C C . MET A 1 82 ? -4.202 -1.826 -10.003 1.00 91.75 82 MET A C 1
ATOM 660 O O . MET A 1 82 ? -3.885 -0.906 -10.761 1.00 91.75 82 MET A O 1
ATOM 664 N N . ALA A 1 83 ? -3.450 -2.919 -9.873 1.00 90.88 83 ALA A N 1
ATOM 665 C CA . ALA A 1 83 ? -2.244 -3.170 -10.650 1.00 90.88 83 ALA A CA 1
ATOM 666 C C . ALA A 1 83 ? -2.531 -3.725 -12.059 1.00 90.88 83 ALA A C 1
ATOM 668 O O . ALA A 1 83 ? -1.635 -3.685 -12.904 1.00 90.88 83 ALA A O 1
ATOM 669 N N . GLY A 1 84 ? -3.758 -4.190 -12.327 1.00 92.62 84 GLY A N 1
ATOM 670 C CA . GLY A 1 84 ? -4.128 -4.884 -13.564 1.00 92.62 84 GLY A CA 1
ATOM 671 C C . GLY A 1 84 ? -3.687 -6.353 -13.600 1.00 92.62 84 GLY A C 1
ATOM 672 O O . GLY A 1 84 ? -3.469 -6.901 -14.677 1.00 92.62 84 GLY A O 1
ATOM 673 N N . PHE A 1 85 ? -3.513 -6.974 -12.433 1.00 93.50 85 PHE A N 1
ATOM 674 C CA . PHE A 1 85 ? -3.102 -8.368 -12.261 1.00 93.50 85 PHE A CA 1
ATOM 675 C C . PHE A 1 85 ? -4.290 -9.317 -12.091 1.00 93.50 85 PHE A C 1
ATOM 677 O O . PHE A 1 85 ? -5.419 -8.895 -11.829 1.00 93.50 85 PHE A O 1
ATOM 684 N N . ALA A 1 86 ? -4.024 -10.622 -12.207 1.00 94.69 86 ALA A N 1
ATO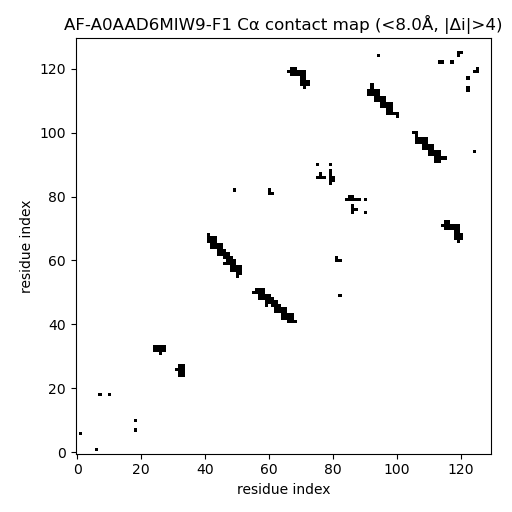M 685 C CA . ALA A 1 86 ? -5.009 -11.640 -11.863 1.00 94.69 86 ALA A CA 1
ATOM 686 C C . ALA A 1 86 ? -5.353 -11.575 -10.355 1.00 94.69 86 ALA A C 1
ATOM 688 O O . ALA A 1 86 ? -4.470 -11.279 -9.546 1.00 94.69 86 ALA A O 1
ATOM 689 N N . PRO A 1 87 ? -6.607 -11.848 -9.943 1.00 90.25 87 PRO A N 1
ATOM 690 C CA . PRO A 1 87 ? -7.046 -11.705 -8.549 1.00 90.25 87 PRO A CA 1
ATOM 691 C C . PRO A 1 87 ? -6.203 -12.475 -7.521 1.00 90.25 87 PRO A C 1
ATOM 693 O O . PRO A 1 87 ? -6.020 -12.004 -6.398 1.00 90.25 87 PRO A O 1
ATOM 696 N N . ASP A 1 88 ? -5.692 -13.636 -7.915 1.00 90.38 88 ASP A N 1
ATOM 697 C CA . ASP A 1 88 ? -4.908 -14.594 -7.135 1.00 90.38 88 ASP A CA 1
ATOM 698 C C . ASP A 1 88 ? -3.396 -14.485 -7.374 1.00 90.38 88 ASP A C 1
ATOM 700 O O . ASP A 1 88 ? -2.627 -15.266 -6.813 1.00 90.38 88 ASP A O 1
ATOM 704 N N . GLN A 1 89 ? -2.955 -13.505 -8.171 1.00 92.56 89 GLN A N 1
ATOM 705 C CA . GLN A 1 89 ? -1.538 -13.291 -8.418 1.00 92.56 89 GLN A CA 1
ATOM 706 C C . GLN A 1 89 ? -0.808 -13.011 -7.103 1.00 92.56 89 GLN A C 1
ATOM 708 O O . GLN A 1 89 ? -1.201 -12.146 -6.311 1.00 92.56 89 GLN A O 1
ATOM 713 N N . GLU A 1 90 ? 0.277 -13.747 -6.878 1.00 90.62 90 GLU A N 1
ATOM 714 C CA . GLU A 1 90 ? 1.123 -13.540 -5.717 1.00 90.62 90 GLU A CA 1
ATOM 715 C C . GLU A 1 90 ? 1.918 -12.239 -5.887 1.00 90.62 90 GLU A C 1
ATOM 717 O O . GLU A 1 90 ? 2.662 -12.061 -6.850 1.00 90.62 90 GLU A O 1
ATOM 722 N N . ILE A 1 91 ? 1.730 -11.309 -4.949 1.00 89.62 91 ILE A N 1
ATOM 723 C CA . ILE A 1 91 ? 2.422 -10.016 -4.921 1.00 89.62 91 ILE A CA 1
ATOM 724 C C . ILE A 1 91 ? 3.180 -9.848 -3.614 1.00 89.62 91 ILE A C 1
ATOM 726 O O . ILE A 1 91 ? 2.703 -10.253 -2.554 1.00 89.62 91 ILE A O 1
ATOM 730 N N . GLU A 1 92 ? 4.339 -9.210 -3.659 1.00 88.06 92 GLU A N 1
ATOM 731 C CA . GLU A 1 92 ? 5.091 -8.821 -2.467 1.00 88.06 92 GLU A CA 1
ATOM 732 C C . GLU A 1 92 ? 4.789 -7.370 -2.093 1.00 88.06 92 GLU A C 1
ATOM 734 O O . GLU A 1 92 ? 4.564 -6.519 -2.954 1.00 88.06 92 GLU A O 1
ATOM 739 N N . LEU A 1 93 ? 4.758 -7.087 -0.790 1.00 88.44 93 LEU A N 1
ATOM 740 C CA . LEU A 1 93 ? 4.453 -5.760 -0.267 1.00 88.44 93 LEU A CA 1
ATOM 741 C C . LEU A 1 93 ? 5.641 -5.234 0.525 1.00 88.44 93 LEU A C 1
ATOM 743 O O . LEU A 1 93 ? 6.198 -5.928 1.376 1.00 88.44 93 LEU A O 1
ATOM 747 N N . TYR A 1 94 ? 5.973 -3.973 0.273 1.00 84.19 94 TYR A N 1
ATOM 748 C CA . TYR A 1 94 ? 7.095 -3.291 0.893 1.00 84.19 94 TYR A CA 1
ATOM 749 C C . TYR A 1 94 ? 6.660 -1.930 1.435 1.00 84.19 94 TYR A C 1
ATOM 751 O O . TYR A 1 94 ? 5.950 -1.177 0.768 1.00 84.19 94 TYR A O 1
ATOM 759 N N . GLU A 1 95 ? 7.116 -1.590 2.637 1.00 80.56 95 GLU A N 1
ATOM 760 C CA . GLU A 1 95 ? 7.050 -0.229 3.157 1.00 80.56 95 GLU A CA 1
ATOM 761 C C . GLU A 1 95 ? 8.248 0.549 2.606 1.00 80.56 95 GLU A C 1
ATOM 763 O O . GLU A 1 95 ? 9.404 0.234 2.910 1.00 80.56 95 GLU A O 1
ATOM 768 N N . ALA A 1 96 ? 7.980 1.581 1.806 1.00 67.88 96 ALA A N 1
ATOM 769 C CA . ALA A 1 96 ? 9.010 2.492 1.330 1.00 67.88 96 ALA A CA 1
ATOM 770 C C . ALA A 1 96 ? 9.448 3.419 2.474 1.00 67.88 96 ALA A C 1
ATOM 772 O O . ALA A 1 96 ? 8.762 4.383 2.816 1.00 67.88 96 ALA A O 1
ATOM 773 N N . SER A 1 97 ? 10.605 3.143 3.075 1.00 62.16 97 SER A N 1
ATOM 774 C CA . SER A 1 97 ? 11.242 4.069 4.007 1.00 62.16 97 SER A CA 1
ATOM 775 C C . SER A 1 97 ? 12.253 4.934 3.258 1.00 62.16 97 SER A C 1
ATOM 777 O O . SER A 1 97 ? 13.238 4.434 2.718 1.00 62.16 97 SER A O 1
ATOM 779 N N . HIS A 1 98 ? 12.030 6.250 3.251 1.00 58.47 98 HIS A N 1
ATOM 780 C CA .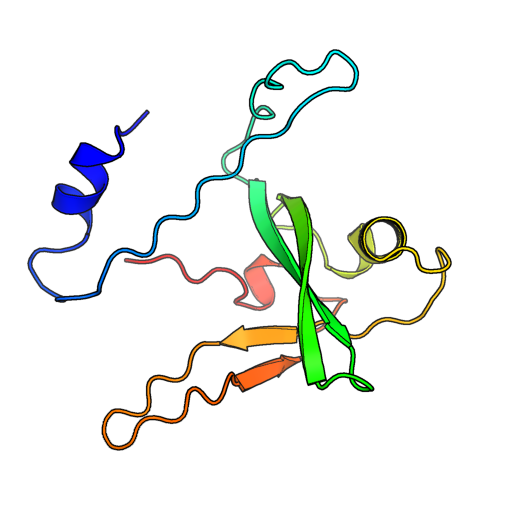 HIS A 1 98 ? 13.056 7.205 2.839 1.00 58.47 98 HIS A CA 1
ATOM 781 C C . HIS A 1 98 ? 14.198 7.163 3.858 1.00 58.47 98 HIS A C 1
ATOM 783 O O . HIS A 1 98 ? 14.044 7.662 4.974 1.00 58.47 98 HIS A O 1
ATOM 789 N N . LEU A 1 99 ? 15.331 6.560 3.494 1.00 46.53 99 LEU A N 1
ATOM 790 C CA . LEU A 1 99 ? 16.569 6.790 4.223 1.00 46.53 99 LEU A CA 1
ATOM 791 C C . LEU A 1 99 ? 17.147 8.123 3.744 1.00 46.53 99 LEU A C 1
ATOM 793 O O . LEU A 1 99 ? 17.531 8.263 2.586 1.00 46.53 99 LEU A O 1
ATOM 797 N N . HIS A 1 100 ? 17.198 9.108 4.638 1.00 46.66 100 HIS A N 1
ATOM 798 C CA . HIS A 1 100 ? 18.074 10.259 4.455 1.00 46.66 100 HIS A CA 1
ATOM 799 C C . HIS A 1 100 ? 19.459 9.834 4.939 1.00 46.66 100 HIS A C 1
ATOM 801 O O . HIS A 1 100 ? 19.714 9.823 6.140 1.00 46.66 100 HIS A O 1
ATOM 807 N N . PHE A 1 101 ? 20.347 9.453 4.024 1.00 41.66 101 PHE A N 1
ATOM 808 C CA . PHE A 1 101 ? 21.770 9.568 4.315 1.00 41.66 101 PHE A CA 1
ATOM 809 C C . PHE A 1 101 ? 22.149 11.022 4.044 1.00 41.66 101 PHE A C 1
ATOM 811 O O . PHE A 1 101 ? 22.259 11.455 2.898 1.00 41.66 101 PHE A O 1
ATOM 818 N N . GLU A 1 102 ? 22.268 11.811 5.112 1.00 41.41 102 GLU A N 1
ATOM 819 C CA . GLU A 1 102 ? 23.000 13.067 5.025 1.00 41.41 102 GLU A CA 1
ATOM 820 C C . GLU A 1 102 ? 24.435 12.731 4.600 1.00 41.41 102 GLU A C 1
ATOM 822 O O . GLU A 1 102 ? 25.083 11.874 5.197 1.00 41.41 102 GLU A O 1
ATOM 827 N N . ILE A 1 103 ? 24.916 13.441 3.577 1.00 45.19 103 ILE A N 1
ATOM 828 C CA . ILE A 1 103 ? 26.229 13.322 2.926 1.00 45.19 103 ILE A CA 1
ATOM 829 C C . ILE A 1 103 ? 26.246 12.309 1.758 1.00 45.19 103 ILE A C 1
ATOM 831 O O . ILE A 1 103 ? 26.552 11.131 1.901 1.00 45.19 103 ILE A O 1
ATOM 835 N N . LYS A 1 104 ? 26.044 12.887 0.564 1.00 37.69 104 LYS A N 1
ATOM 836 C CA . LYS A 1 104 ? 26.006 12.337 -0.806 1.00 37.69 104 LYS A CA 1
ATOM 837 C C . LYS A 1 104 ? 24.630 11.860 -1.286 1.00 37.69 104 LYS A C 1
ATOM 839 O O . LYS A 1 104 ? 24.014 10.931 -0.792 1.00 37.69 104 LYS A O 1
ATOM 844 N N . PHE A 1 105 ? 24.188 12.602 -2.291 1.00 44.59 105 PHE A N 1
ATOM 845 C CA . PHE A 1 105 ? 22.939 12.563 -3.029 1.00 44.59 105 PHE A CA 1
ATOM 846 C C . PHE A 1 105 ? 22.718 11.214 -3.734 1.00 44.59 105 PHE A C 1
ATOM 848 O O . PHE A 1 105 ? 22.968 11.094 -4.926 1.00 44.59 105 PHE A O 1
ATOM 855 N N . GLU A 1 106 ? 22.230 10.212 -3.003 1.00 40.78 106 GLU A N 1
ATOM 856 C CA . GLU A 1 106 ? 21.632 8.999 -3.574 1.00 40.78 106 GLU A CA 1
ATOM 857 C C . GLU A 1 106 ? 20.383 8.617 -2.758 1.00 40.78 106 GLU A C 1
ATOM 859 O O . GLU A 1 106 ? 20.506 8.211 -1.598 1.00 40.78 106 GLU A O 1
ATOM 864 N N . PRO A 1 107 ? 19.158 8.760 -3.303 1.00 48.22 107 PRO A N 1
ATOM 865 C CA . PRO A 1 107 ? 17.949 8.353 -2.600 1.00 48.22 107 PRO A CA 1
ATOM 866 C C . PRO A 1 107 ? 17.804 6.827 -2.663 1.00 48.22 107 PRO A C 1
ATOM 868 O O . PRO A 1 107 ? 17.033 6.295 -3.456 1.00 48.22 107 PRO A O 1
ATOM 871 N N . ASN A 1 108 ? 18.527 6.108 -1.806 1.00 52.47 108 ASN A N 1
ATOM 872 C CA . ASN A 1 108 ? 18.299 4.680 -1.610 1.00 52.47 108 ASN A CA 1
ATOM 873 C C . ASN A 1 108 ? 17.012 4.492 -0.786 1.00 52.47 108 ASN A C 1
ATOM 875 O O . ASN A 1 108 ? 16.989 4.691 0.432 1.00 52.47 108 ASN A O 1
ATOM 879 N N . VAL A 1 109 ? 15.908 4.152 -1.459 1.00 54.97 109 VAL A N 1
ATOM 880 C CA . VAL A 1 109 ? 14.661 3.742 -0.797 1.00 54.97 109 VAL A CA 1
ATOM 881 C C . VAL A 1 109 ? 14.901 2.378 -0.160 1.00 54.97 109 VAL A C 1
ATOM 883 O O . VAL A 1 109 ? 15.136 1.394 -0.853 1.00 54.97 109 VAL A O 1
ATOM 886 N N . MET A 1 110 ? 14.831 2.307 1.168 1.00 62.31 110 MET A N 1
ATOM 887 C CA . MET A 1 110 ? 14.890 1.032 1.875 1.00 62.31 110 MET A CA 1
ATOM 888 C C . MET A 1 110 ? 13.483 0.442 1.914 1.00 62.31 110 MET A C 1
ATOM 890 O O . MET A 1 110 ? 12.600 0.961 2.604 1.00 62.31 110 MET A O 1
ATOM 894 N N . CYS A 1 111 ? 13.277 -0.632 1.162 1.00 65.56 111 CYS A N 1
ATOM 895 C CA . CYS A 1 111 ? 12.029 -1.383 1.137 1.00 65.56 111 CYS A CA 1
ATOM 896 C C . CYS A 1 111 ? 12.018 -2.386 2.296 1.00 65.56 111 CYS A C 1
ATOM 898 O O . CYS A 1 111 ? 12.737 -3.384 2.268 1.00 65.56 111 CYS A O 1
ATOM 900 N N . LYS A 1 112 ? 11.211 -2.134 3.333 1.00 74.38 112 LYS A N 1
ATOM 901 C CA . LYS A 1 112 ? 10.996 -3.118 4.406 1.00 74.38 112 LYS A CA 1
ATOM 902 C C . LYS A 1 112 ? 9.867 -4.056 4.011 1.00 74.38 112 LYS A C 1
ATOM 904 O O . LYS A 1 112 ? 8.774 -3.588 3.709 1.00 74.38 112 LYS A O 1
ATOM 909 N N . HIS A 1 113 ? 10.115 -5.361 4.023 1.00 78.38 113 HIS A N 1
ATOM 910 C CA . HIS A 1 113 ? 9.086 -6.346 3.699 1.00 78.38 113 HIS A CA 1
ATOM 911 C C . HIS A 1 113 ? 7.925 -6.280 4.705 1.00 78.38 113 HIS A C 1
ATOM 913 O O . HIS A 1 113 ? 8.144 -6.250 5.918 1.00 78.38 113 HIS A O 1
ATOM 919 N N . ILE A 1 114 ? 6.691 -6.273 4.202 1.00 81.12 114 ILE A N 1
ATOM 920 C CA . ILE A 1 114 ? 5.478 -6.243 5.022 1.00 81.12 114 ILE A CA 1
ATOM 921 C C . ILE A 1 114 ? 4.981 -7.674 5.236 1.00 81.12 114 ILE A C 1
ATOM 923 O O . ILE A 1 114 ? 4.625 -8.375 4.289 1.00 81.12 114 ILE A O 1
ATOM 927 N N . ASP A 1 115 ? 4.893 -8.105 6.498 1.00 83.12 115 ASP A N 1
ATOM 928 C CA . ASP A 1 115 ? 4.199 -9.348 6.841 1.00 83.12 115 ASP A CA 1
ATOM 929 C C . ASP A 1 115 ? 2.687 -9.171 6.651 1.00 83.12 115 ASP A C 1
ATOM 931 O O . ASP A 1 115 ? 2.016 -8.435 7.380 1.00 83.12 115 ASP A O 1
ATOM 935 N N . LYS A 1 116 ? 2.142 -9.896 5.673 1.00 85.56 116 LYS A N 1
ATOM 936 C CA . LYS A 1 116 ? 0.732 -9.834 5.278 1.00 85.56 116 LYS A CA 1
ATOM 937 C C . LYS A 1 116 ? -0.229 -10.326 6.368 1.00 85.56 116 LYS A C 1
ATOM 939 O O . LYS A 1 116 ? -1.429 -10.076 6.269 1.00 85.56 116 LYS A O 1
ATOM 944 N N . ARG A 1 117 ? 0.267 -11.039 7.387 1.00 85.44 117 ARG A N 1
ATOM 945 C CA . ARG A 1 117 ? -0.534 -11.636 8.471 1.00 85.44 117 ARG A CA 1
ATOM 946 C C . ARG A 1 117 ? -0.704 -10.700 9.667 1.00 85.44 117 ARG A C 1
ATOM 948 O O . ARG A 1 117 ? -1.628 -10.908 10.462 1.00 85.44 117 ARG A O 1
ATOM 955 N N . LEU A 1 118 ? 0.169 -9.701 9.801 1.00 84.50 118 LEU A N 1
ATOM 956 C CA . LEU A 1 118 ? 0.103 -8.688 10.851 1.00 84.50 118 LEU A CA 1
ATOM 957 C C . LEU A 1 118 ? -0.890 -7.583 10.484 1.00 84.50 118 LEU A C 1
ATOM 959 O O . LEU A 1 118 ? -1.229 -7.391 9.321 1.00 84.50 118 LEU A O 1
ATOM 963 N N . THR A 1 119 ? -1.375 -6.855 11.488 1.00 83.31 119 THR A N 1
ATOM 964 C CA . THR A 1 119 ? -2.224 -5.681 11.236 1.00 83.31 119 THR A CA 1
ATOM 965 C C . THR A 1 119 ? -1.388 -4.507 10.728 1.00 83.31 119 THR A C 1
ATOM 967 O O . THR A 1 119 ? -0.206 -4.411 11.067 1.00 83.31 119 THR A O 1
ATOM 970 N N . PHE A 1 120 ? -2.000 -3.569 9.998 1.00 80.44 120 PHE A N 1
ATOM 971 C CA . PHE A 1 120 ? -1.312 -2.356 9.527 1.00 80.44 120 PHE A CA 1
ATOM 972 C C . PHE A 1 120 ? -0.701 -1.525 10.668 1.00 80.44 120 PHE A C 1
ATOM 974 O O . PHE A 1 120 ? 0.367 -0.933 10.513 1.00 80.44 120 PHE A O 1
ATOM 981 N N . ARG A 1 121 ? -1.353 -1.483 11.839 1.00 79.31 121 ARG A N 1
ATOM 982 C CA . ARG A 1 121 ? -0.787 -0.842 13.040 1.00 79.31 121 ARG A CA 1
ATOM 983 C C . ARG A 1 121 ? 0.423 -1.599 13.580 1.00 79.31 121 ARG A C 1
ATOM 985 O O . ARG A 1 121 ? 1.419 -0.979 13.939 1.00 79.31 121 ARG A O 1
ATOM 992 N N . SER A 1 122 ? 0.342 -2.927 13.639 1.00 74.50 122 SER A N 1
ATOM 993 C CA . SER A 1 122 ? 1.417 -3.777 14.164 1.00 74.50 122 SER A CA 1
ATOM 994 C C . SER A 1 122 ? 2.650 -3.805 13.260 1.00 74.50 122 SER A C 1
ATOM 996 O O . SER A 1 122 ? 3.756 -3.979 13.760 1.00 74.50 122 SER A O 1
ATOM 998 N N . SER A 1 123 ? 2.484 -3.607 11.951 1.00 64.50 123 SER A N 1
ATOM 999 C CA . SER A 1 123 ? 3.583 -3.591 10.981 1.00 64.50 123 SER A CA 1
ATOM 1000 C C . SER A 1 123 ? 4.355 -2.265 10.931 1.00 64.50 123 SER A C 1
ATOM 1002 O O . SER A 1 123 ? 5.163 -2.086 10.031 1.00 64.50 123 SER A O 1
ATOM 1004 N N . GLN A 1 124 ? 4.112 -1.332 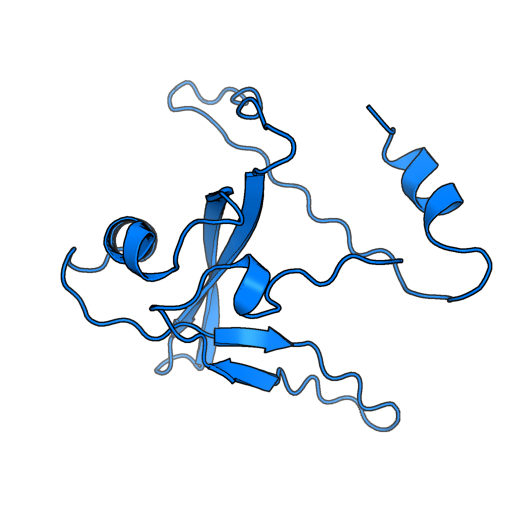11.866 1.00 63.59 124 GLN A N 1
ATOM 1005 C CA . GLN A 1 124 ? 4.718 0.014 11.909 1.00 63.59 124 GLN A CA 1
ATOM 1006 C C . GLN A 1 124 ? 4.529 0.849 10.628 1.00 63.59 124 GLN A C 1
ATOM 1008 O O . GLN A 1 124 ? 5.179 1.877 10.460 1.00 63.59 124 GLN A O 1
ATOM 1013 N N . VAL A 1 125 ? 3.572 0.474 9.769 1.00 59.44 125 VAL A N 1
ATOM 1014 C CA . VAL A 1 125 ? 3.220 1.226 8.548 1.00 59.44 125 VAL A CA 1
ATOM 1015 C C . VAL A 1 125 ? 2.716 2.635 8.900 1.00 59.44 125 VAL A C 1
ATOM 1017 O O . VAL A 1 125 ? 2.768 3.557 8.090 1.00 59.44 125 VAL A O 1
ATOM 1020 N N . LEU A 1 126 ? 2.272 2.829 10.144 1.00 53.50 126 LEU A N 1
ATOM 1021 C CA . LEU A 1 126 ? 1.985 4.133 10.716 1.00 53.50 126 LEU A CA 1
ATOM 1022 C C . LEU A 1 126 ? 3.239 4.767 11.323 1.00 53.50 126 LEU A C 1
ATOM 1024 O O . LEU A 1 126 ? 3.609 4.465 12.457 1.00 53.50 126 LEU A O 1
ATOM 1028 N N . LYS A 1 127 ? 3.817 5.743 10.626 1.00 52.09 127 LYS A N 1
ATOM 1029 C CA . LYS A 1 127 ? 4.647 6.770 11.265 1.00 52.09 127 LYS A CA 1
ATOM 1030 C C . LYS A 1 127 ? 3.747 7.965 11.555 1.00 52.09 127 LYS A C 1
ATOM 1032 O O . LYS A 1 127 ? 3.464 8.763 10.667 1.00 52.09 127 LYS A O 1
ATOM 1037 N N . SER A 1 128 ? 3.237 8.056 12.782 1.00 35.69 128 SER A N 1
ATOM 1038 C CA . SER A 1 128 ? 2.630 9.296 13.259 1.00 35.69 128 SER A CA 1
ATOM 1039 C C . SER A 1 128 ? 3.744 10.325 13.406 1.00 35.69 128 SER A C 1
ATOM 1041 O O . SER A 1 128 ? 4.653 10.133 14.213 1.00 35.69 128 SER A O 1
ATOM 1043 N N . THR A 1 129 ? 3.703 11.387 12.612 1.00 33.38 129 THR A N 1
ATOM 1044 C CA . THR A 1 129 ? 4.536 12.566 12.835 1.00 33.38 129 THR A CA 1
ATOM 1045 C C . THR A 1 129 ? 4.097 13.185 14.162 1.00 33.38 129 THR A C 1
ATOM 1047 O O . THR A 1 129 ? 2.999 13.736 14.244 1.00 33.38 129 THR A O 1
ATOM 1050 N N . THR A 1 130 ? 4.903 13.002 15.207 1.00 29.83 130 THR A N 1
ATOM 1051 C CA . THR A 1 130 ? 4.795 13.745 16.472 1.00 29.83 130 THR A CA 1
ATOM 1052 C C . THR A 1 130 ? 5.518 15.081 16.334 1.00 29.83 130 THR A C 1
ATOM 1054 O O . THR A 1 130 ? 6.567 15.115 15.650 1.00 29.83 130 THR A O 1
#

Organism: NCBI:txid444605

InterPro domains:
  IPR024729 Ubiquitin carboxyl-terminal hydrolase 7, ICP0-binding domain [PF12436] (4-125)

pLDDT: mean 73.51, std 17.72, range [29.83, 94.69]

Solvent-accessible surface area (backbone atoms only — not comparable to full-atom values): 8644 Å² total; per-residue (Å²): 133,87,52,79,81,51,50,70,74,68,57,50,102,80,51,96,68,80,84,85,82,84,89,84,83,54,64,41,98,85,74,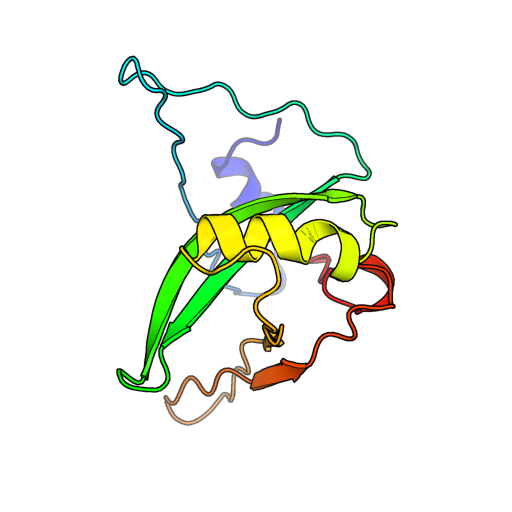40,79,52,78,79,77,90,75,58,99,53,52,39,83,47,78,44,65,47,74,40,83,93,76,74,42,78,41,80,50,52,70,48,80,40,51,39,83,39,37,56,61,80,44,45,48,60,52,21,55,53,69,73,48,55,63,81,58,90,78,88,52,61,47,80,39,83,50,81,64,84,83,68,99,63,86,56,66,47,65,44,78,55,67,45,85,39,27,43,56,77,66,57,74,63,77,80,88,125

Foldseek 3Di:
DDDPVCCVVVLDPPDPDDDDDDDDFDADPVRHTDPDDDDDPQWDKDWDWDQDPVVRDTHTLGIDIDGQQDFQLVCQQVVCVSVVHDSPDDDWAWQFDFDDPDDDDDRDTDTHTADRPGGNNRRVSDDDDD

Radius of gyration: 16.99 Å; Cα contacts (8 Å, |Δi|>4): 134; chains: 1; bounding box: 46×42×33 Å

=== Feature glossary ===
The record interleaves many kinds of information about one protein. Here is each kind framed as the question it answers.

Q: What does the local fold look like, residue by residue?
A: The Foldseek 3Di string encodes local tertiary geometry as a 20-letter alphabet — one character per residue — derived from the relative positions of nearby Cα atoms. Unlike the amino-acid sequence, 3Di is a direct function of the 3D structure, so two proteins with the same fold have similar 3Di strings even at low sequence identity.

Q: Which residues are in helices, strands, or loops?
A: The SS8 string is DSSP's per-residue secondary-structure call. α-helix (H) means an i→i+4 H-bond ladder; β-strand (E) means the residue participates in a β-sheet; 3₁₀ (G) and π (I) are tighter and wider helices; T/S are turns/bends; '-' is loop.

Q: How big and how compact is the whole molecule?
A: Radius of gyration (Rg) is the root-mean-square distance of Cα atoms from their centroid — a single number for overall size and compactness. A globular domain of N residues has Rg ≈ 2.2·N^0.38 Å; an extended or disordered chain has a much larger Rg. The Cα contact count is the number of residue pairs whose Cα atoms are within 8 Å and are more than four positions apart in sequence — a standard proxy for tertiary packing density. The bounding box is the smallest axis-aligned box enclosing all Cα atoms.

Q: Where is each backbone atom in 3D?
A: Structure coordinates are given as an mmCIF _atom_site loop: one row per atom with element, residue name, chain id, sequence number, and x/y/z position in Å. Only the four main-chain atoms per residue are included here; side chains are omitted to keep the record compact.

Q: What is the amino-acid chain?
A: Primary structure: the covalent order of the twenty standard amino acids along the backbone. Two proteins with the same sequence will (almost always) fold to the same structure; two with 30% identity often share a fold but not the details.

Q: What if only a Cα trace is available?
A: Three-state secondary structure (P-SEA) collapses the eight DSSP classes into helix (a), strand (b), and coil (c). P-SEA assigns these from Cα geometry alone — distances and angles — without requiring backbone oxygens, so it works on any Cα trace.

Q: What family and function is it annotated with?
A: Database cross-references. InterPro integrates a dozen domain/family signature databases into unified entries with residue-range hits. GO terms attach function/process/location labels with evidence codes. CATH codes position the fold in a four-level structural taxonomy. Organism is the NCBI-taxonomy species name.

Q: How confident is the AlphaFold model at each residue?
A: pLDDT is the predicted lDDT-Cα score: AlphaFold's confidence that the local environment of each residue (all inter-atomic distances within 15 Å) is correctly placed. It is a per-residue number between 0 and 100, with higher meaning more reliable.

Q: How mobile is each atom in the crystal?
A: B-factor (Debye–Waller factor) reflects atomic displacement in the crystal lattice. It is an experimental observable (units Å²), not a prediction; low values mean the atom is pinned down, high values mean it moves or is heterogeneous across the crystal.

Q: Which residues are buried vs exposed?
A: SASA measures how much of the protein is reachable by solvent. It is computed by rolling a water-sized probe over the atomic surface and summing the exposed area (Å²). Per-residue SASA distinguishes core (buried, low SASA) from surface (exposed, high SASA) residues; total SASA is a whole-molecule size measure.

Q: What do the diagnostic plots show?
A: Plot images: a contact map (which residues are close in 3D, as an N×N binary image), a Ramachandran scatter (backbone torsion angles, revealing secondary-structure composition at a glance), and — for AlphaFold structures — a PAE heatmap (pairwise prediction confidence).

Q: What known structures does this most resemble?
A: The Foldseek neighbor list gives the closest experimentally determined structures in the PDB, ranked by structural alignment. TM-score near 1 means near-i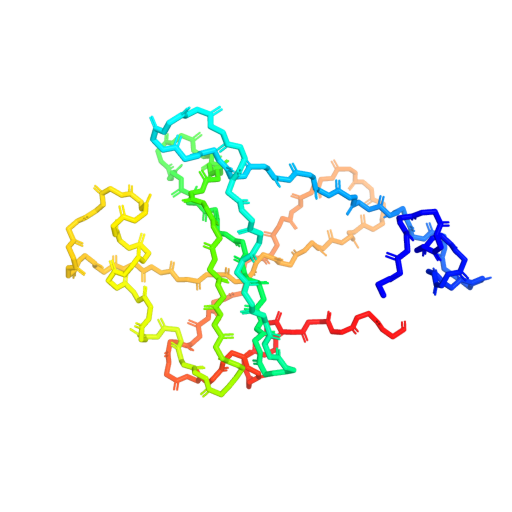dentical fold; near 0.3 means only rough topology match. This is how one finds what a novel AlphaFold prediction most resembles in the solved-structure universe.

Q: Are the domains correctly placed relative to each other?
A: Predicted aligned error is AlphaFold's pairwise confidence. Unlike pLDDT (per-residue), PAE is per-residue-pair and captures whether two parts of the structure are correctly placed relative to each other. Units are ångströms of expected positional error.

Q: What do the rendered images show?
A: Structure images are PyMOL renders from six orthogonal camera directions. Cartoon representation draws helices as coils and strands as arrows; sticks shows the backbone as bonds; surface shows the solvent-excluded envelope. Rainbow coloring maps sequence position to hue (blue→red, N→C); chain coloring assigns a distinct color per polypeptide.

Q: What are the backbone torsion angles?
A: φ (phi) and ψ (psi) are the two rotatable backbone dihedrals per residue: φ is the C(i-1)–N–Cα–C torsion, ψ is the N–Cα–C–N(i+1) torsion, both in degrees on (−180°, 180°]. α-helical residues cluster near (−60°, −45°); β-strand residues near (−120°, +130°). A Ramachandran plot is simply a scatter of (φ, ψ) for every residue.